Protein AF-A0A9X8MXV8-F1 (afdb_monomer_lite)

Organism: NCBI:txid156453

Radius of gyration: 15.72 Å; chains: 1; bounding box: 41×47×35 Å

Structure (mmCIF, N/CA/C/O backbone):
data_AF-A0A9X8MXV8-F1
#
_entry.id   AF-A0A9X8MXV8-F1
#
loop_
_atom_site.group_PDB
_atom_site.id
_atom_site.type_symbol
_atom_site.label_atom_id
_atom_site.label_alt_id
_atom_site.label_comp_id
_atom_site.label_asym_id
_atom_site.label_entity_id
_atom_site.label_seq_id
_atom_site.pdbx_PDB_ins_code
_atom_site.Cartn_x
_atom_site.Cartn_y
_atom_site.Cartn_z
_atom_site.occupancy
_atom_site.B_iso_or_equiv
_atom_site.auth_seq_id
_atom_site.auth_comp_id
_atom_site.auth_asym_id
_atom_site.auth_atom_id
_atom_site.pdbx_PDB_model_num
ATOM 1 N N . MET A 1 1 ? 30.608 17.777 18.470 1.00 39.53 1 MET A N 1
ATOM 2 C CA . MET A 1 1 ? 30.280 17.282 17.115 1.00 39.53 1 MET A CA 1
ATOM 3 C C . MET A 1 1 ? 28.923 17.831 16.711 1.00 39.53 1 MET A C 1
ATOM 5 O O . MET A 1 1 ? 27.894 17.258 17.040 1.00 39.53 1 MET A O 1
ATOM 9 N N . THR A 1 2 ? 28.905 19.008 16.100 1.00 45.69 2 THR A N 1
ATOM 10 C CA . THR A 1 2 ? 27.674 19.687 15.689 1.00 45.69 2 THR A CA 1
ATOM 11 C C . THR A 1 2 ? 27.270 19.145 14.323 1.00 45.69 2 THR A C 1
ATOM 13 O O . THR A 1 2 ? 27.990 19.353 13.349 1.00 45.69 2 THR A O 1
ATOM 16 N N . PHE A 1 3 ? 26.143 18.428 14.253 1.00 54.84 3 PHE A N 1
ATOM 17 C CA . PHE A 1 3 ? 25.489 18.047 12.997 1.00 54.84 3 PHE A CA 1
ATOM 18 C C . PHE A 1 3 ? 25.138 19.332 12.234 1.00 54.84 3 PHE A C 1
ATOM 20 O O . PHE A 1 3 ? 24.123 19.988 12.474 1.00 54.84 3 PHE A O 1
ATOM 27 N N . GLY A 1 4 ? 26.068 19.755 11.382 1.00 53.44 4 GLY A N 1
ATOM 28 C CA . GLY A 1 4 ? 25.977 20.976 10.611 1.00 53.44 4 GLY A CA 1
ATOM 29 C C . GLY A 1 4 ? 24.814 20.922 9.627 1.00 53.44 4 GLY A C 1
ATOM 30 O O . GLY A 1 4 ? 24.612 19.934 8.931 1.00 53.44 4 GLY A O 1
ATOM 31 N N . LYS A 1 5 ? 24.114 22.056 9.531 1.00 50.44 5 LYS A N 1
ATOM 32 C CA . LYS A 1 5 ? 23.351 22.491 8.355 1.00 50.44 5 LYS A CA 1
ATOM 33 C C . LYS A 1 5 ? 22.147 21.607 8.018 1.00 50.44 5 LYS A C 1
ATOM 35 O O . LYS A 1 5 ? 22.245 20.746 7.158 1.00 50.44 5 LYS A O 1
ATOM 40 N N . LYS A 1 6 ? 21.003 21.903 8.667 1.00 52.31 6 LYS A N 1
ATOM 41 C CA . LYS A 1 6 ? 19.616 21.506 8.317 1.00 52.31 6 LYS A CA 1
ATOM 42 C C . LYS A 1 6 ? 19.562 20.604 7.081 1.00 52.31 6 LYS A C 1
ATOM 44 O O . LYS A 1 6 ? 19.272 21.066 5.975 1.00 52.31 6 LYS A O 1
ATOM 49 N N . MET A 1 7 ? 19.873 19.325 7.273 1.00 51.50 7 MET A N 1
ATOM 50 C CA . MET A 1 7 ? 19.687 18.323 6.244 1.00 51.50 7 MET A CA 1
ATOM 51 C C . MET A 1 7 ? 18.175 18.276 6.064 1.00 51.50 7 MET A C 1
ATOM 53 O O . MET A 1 7 ? 17.455 17.832 6.950 1.00 51.50 7 MET A O 1
ATOM 57 N N . ARG A 1 8 ? 17.663 18.882 4.992 1.00 57.47 8 ARG A N 1
ATOM 58 C CA . ARG A 1 8 ? 16.279 18.679 4.574 1.00 57.47 8 ARG A CA 1
ATOM 59 C C . ARG A 1 8 ? 16.371 17.434 3.702 1.00 57.47 8 ARG A C 1
ATOM 61 O O . ARG A 1 8 ? 16.727 17.603 2.534 1.00 57.47 8 ARG A O 1
ATOM 68 N N . PRO A 1 9 ? 16.186 16.206 4.228 1.00 56.81 9 PRO A N 1
ATOM 69 C CA . PRO A 1 9 ? 16.123 15.036 3.370 1.00 56.81 9 PRO A CA 1
ATOM 70 C C . PRO A 1 9 ? 14.995 15.300 2.377 1.00 56.81 9 PRO A C 1
ATOM 72 O O . PRO A 1 9 ? 13.816 15.341 2.728 1.00 56.81 9 PRO A O 1
ATOM 75 N N . LYS A 1 10 ? 15.367 15.632 1.142 1.00 67.75 10 LYS A N 1
ATOM 76 C CA . LYS A 1 10 ? 14.405 15.825 0.072 1.00 67.75 10 LYS A CA 1
ATOM 77 C C . LYS A 1 10 ? 14.035 14.421 -0.362 1.00 67.75 10 LYS A C 1
ATOM 79 O O . LYS A 1 10 ? 14.880 13.698 -0.884 1.00 67.75 10 LYS A O 1
ATOM 84 N N . LEU A 1 11 ? 12.782 14.042 -0.113 1.00 74.06 11 LEU A N 1
ATOM 85 C CA . LEU A 1 11 ? 12.175 12.907 -0.795 1.00 74.06 11 LEU A CA 1
ATOM 86 C C . LEU A 1 11 ? 12.494 13.031 -2.284 1.00 74.06 11 LEU A C 1
ATOM 88 O O . LEU A 1 11 ? 12.422 14.125 -2.856 1.00 74.06 11 LEU A O 1
ATOM 92 N N . SER A 1 12 ? 12.866 11.915 -2.907 1.00 83.12 12 SER A N 1
ATOM 93 C CA . SER A 1 12 ? 13.037 11.897 -4.354 1.00 83.12 12 SER A CA 1
ATOM 94 C C . SER A 1 12 ? 11.745 12.390 -5.015 1.00 83.12 12 SER A C 1
ATOM 96 O O . SER A 1 12 ? 10.649 12.192 -4.485 1.00 83.12 12 SER A O 1
ATOM 98 N N . GLY A 1 13 ? 11.845 13.032 -6.184 1.00 85.50 13 GLY A N 1
ATOM 99 C CA . GLY A 1 13 ? 10.658 13.548 -6.879 1.00 85.50 13 GLY A CA 1
ATOM 100 C C . GLY A 1 13 ? 9.597 12.468 -7.139 1.00 85.50 13 GLY A C 1
ATOM 101 O O . GLY A 1 13 ? 8.409 12.766 -7.166 1.00 85.50 13 GLY A O 1
ATOM 102 N N . TRP A 1 14 ? 10.019 11.207 -7.264 1.00 89.56 14 TRP A N 1
ATOM 103 C CA . TRP A 1 14 ? 9.145 10.038 -7.347 1.00 89.56 14 TRP A CA 1
ATOM 104 C C . TRP A 1 14 ? 8.438 9.733 -6.019 1.00 89.56 14 TRP A C 1
ATOM 106 O O . TRP A 1 14 ? 7.211 9.684 -5.977 1.00 89.56 14 TRP A O 1
ATOM 116 N N . ALA A 1 15 ? 9.187 9.617 -4.921 1.00 89.31 15 ALA A N 1
ATOM 117 C CA . ALA A 1 15 ? 8.610 9.328 -3.612 1.00 89.31 15 ALA A CA 1
ATOM 118 C C . ALA A 1 15 ? 7.655 10.445 -3.155 1.00 89.31 15 ALA A C 1
ATOM 120 O O . ALA A 1 15 ? 6.613 10.179 -2.560 1.00 89.31 15 ALA A O 1
ATOM 121 N N . GLN A 1 16 ? 7.952 11.699 -3.515 1.00 90.25 16 GLN A N 1
ATOM 122 C CA . GLN A 1 16 ? 7.049 12.818 -3.264 1.00 90.25 16 GLN A CA 1
ATOM 123 C C . GLN A 1 16 ? 5.722 12.691 -4.032 1.00 90.25 16 GLN A C 1
ATOM 125 O O . GLN A 1 16 ? 4.681 13.066 -3.491 1.00 90.25 16 GLN A O 1
ATOM 130 N N . LYS A 1 17 ? 5.727 12.150 -5.261 1.00 91.31 17 LYS A N 1
ATOM 131 C CA . LYS A 1 17 ? 4.492 11.887 -6.023 1.00 91.31 17 LYS A CA 1
ATOM 132 C C . LYS A 1 17 ? 3.625 10.828 -5.343 1.00 91.31 17 LYS A C 1
ATOM 134 O O . LYS A 1 17 ? 2.421 11.040 -5.249 1.00 91.31 17 LYS A O 1
ATOM 139 N N . VAL A 1 18 ? 4.232 9.757 -4.825 1.00 92.12 18 VAL A N 1
ATOM 140 C CA . VAL A 1 18 ? 3.531 8.693 -4.085 1.00 92.12 18 VAL A CA 1
ATOM 141 C C . VAL A 1 18 ? 2.812 9.264 -2.861 1.00 92.12 18 VAL A C 1
ATOM 143 O O . VAL A 1 18 ? 1.590 9.184 -2.767 1.00 92.12 18 VAL A O 1
ATOM 146 N N . VAL A 1 19 ? 3.540 9.926 -1.956 1.00 90.94 19 VAL A N 1
ATOM 147 C CA . VAL A 1 19 ? 2.948 10.442 -0.705 1.00 90.94 19 VAL A CA 1
ATOM 148 C C . VAL A 1 19 ? 1.981 11.614 -0.924 1.00 90.94 19 VAL A C 1
ATOM 150 O O . VAL A 1 19 ? 1.177 11.924 -0.045 1.00 90.94 19 VAL A O 1
ATOM 153 N N . SER A 1 20 ? 2.045 12.268 -2.092 1.00 90.06 20 SER A N 1
ATOM 154 C CA . SER A 1 20 ? 1.149 13.366 -2.492 1.00 90.06 20 SER A CA 1
ATOM 155 C C . SER A 1 20 ? -0.011 12.913 -3.380 1.00 90.06 20 SER A C 1
ATOM 157 O O . SER A 1 20 ? -0.718 13.769 -3.936 1.00 90.06 20 SER A O 1
ATOM 159 N N . ASP A 1 21 ? -0.218 11.601 -3.524 1.00 94.69 21 ASP A N 1
ATOM 160 C CA . ASP A 1 21 ? -1.294 11.052 -4.337 1.00 94.69 21 ASP A CA 1
ATOM 161 C C . ASP A 1 21 ? -2.645 11.699 -3.995 1.00 94.69 21 ASP A C 1
ATOM 163 O O . ASP A 1 21 ? -2.980 11.980 -2.839 1.00 94.69 21 ASP A O 1
ATOM 167 N N . LYS A 1 22 ? -3.436 11.974 -5.035 1.00 93.50 22 LYS A N 1
ATOM 168 C CA . LYS A 1 22 ? -4.684 12.733 -4.910 1.00 93.50 22 LYS A CA 1
ATOM 169 C C . LYS A 1 22 ? -5.678 12.033 -3.983 1.00 93.50 22 LYS A C 1
ATOM 171 O O . LYS A 1 22 ? -6.366 12.729 -3.236 1.00 93.50 22 LYS A O 1
ATOM 176 N N . LYS A 1 23 ? -5.769 10.698 -4.021 1.00 94.31 23 LYS A N 1
ATOM 177 C CA . LYS A 1 23 ? -6.707 9.942 -3.180 1.00 94.31 23 LYS A CA 1
ATOM 178 C C . LYS A 1 23 ? -6.236 9.908 -1.729 1.00 94.31 23 LYS A C 1
ATOM 180 O O . LYS A 1 23 ? -7.038 10.223 -0.857 1.00 94.31 23 LYS A O 1
ATOM 185 N N . LEU A 1 24 ? -4.939 9.703 -1.483 1.00 92.94 24 LEU A N 1
ATOM 186 C CA . LEU A 1 24 ? -4.362 9.794 -0.131 1.00 92.94 24 LEU A CA 1
ATOM 187 C C . LEU A 1 24 ? -4.553 11.182 0.494 1.00 92.94 24 LEU A C 1
ATOM 189 O O . LEU 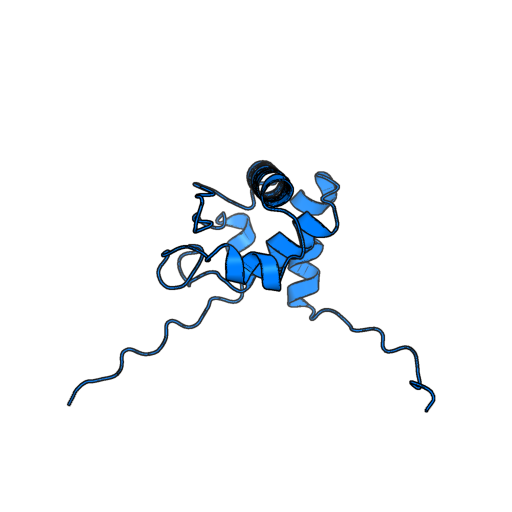A 1 24 ? -4.909 11.300 1.667 1.00 92.94 24 LEU A O 1
ATOM 193 N N . ARG A 1 25 ? -4.360 12.256 -0.285 1.00 92.94 25 ARG A N 1
ATOM 194 C CA . ARG A 1 25 ? -4.598 13.626 0.198 1.00 92.94 25 ARG A CA 1
ATOM 195 C C . ARG A 1 25 ? -6.068 13.878 0.518 1.00 92.94 25 ARG A C 1
ATOM 197 O O . ARG A 1 25 ? -6.360 14.452 1.562 1.00 92.94 25 ARG A O 1
ATOM 204 N N . LYS A 1 26 ? -6.985 13.437 -0.350 1.00 92.06 26 LYS A N 1
ATOM 205 C CA . LYS A 1 26 ? -8.434 13.573 -0.124 1.00 92.06 26 LYS A CA 1
ATOM 206 C C . LYS A 1 26 ? -8.912 12.785 1.095 1.00 92.06 26 LYS A C 1
ATOM 208 O O . LYS A 1 26 ? -9.710 13.312 1.859 1.00 92.06 26 LYS A O 1
ATOM 213 N N . ALA A 1 27 ? -8.385 11.581 1.295 1.00 90.00 27 ALA A N 1
ATOM 214 C CA . ALA A 1 27 ? -8.680 10.739 2.451 1.00 90.00 27 ALA A CA 1
ATOM 215 C C . ALA A 1 27 ? -8.040 11.247 3.755 1.00 90.00 27 ALA A C 1
ATOM 217 O O . ALA A 1 27 ? -8.250 10.654 4.803 1.00 90.00 27 ALA A O 1
ATOM 218 N N . LYS A 1 28 ? -7.246 12.331 3.709 1.00 91.75 28 LYS A N 1
ATOM 219 C CA . LYS A 1 28 ? -6.439 12.818 4.841 1.00 91.75 28 LYS A CA 1
ATOM 220 C C . LYS A 1 28 ? -5.564 11.714 5.452 1.00 91.75 28 LYS A C 1
ATOM 222 O O . LYS A 1 28 ? -5.317 11.728 6.652 1.00 91.75 28 LYS A O 1
ATOM 227 N N . ALA A 1 29 ? -5.058 10.816 4.602 1.00 91.38 29 ALA A N 1
ATOM 228 C CA . ALA A 1 29 ? -4.243 9.672 4.995 1.00 91.38 29 ALA A CA 1
ATOM 229 C C . ALA A 1 29 ? -3.122 10.104 5.949 1.00 91.38 29 ALA A C 1
ATOM 231 O O . ALA A 1 29 ? -2.403 11.075 5.658 1.00 91.38 29 ALA A O 1
ATOM 232 N N . ILE A 1 30 ? -2.993 9.405 7.074 1.00 91.75 30 ILE A N 1
ATOM 233 C CA . ILE A 1 30 ? -2.002 9.727 8.099 1.00 91.75 30 ILE A CA 1
ATOM 234 C C . ILE A 1 30 ? -0.588 9.372 7.623 1.00 91.75 30 ILE A C 1
ATOM 236 O O . ILE A 1 30 ? -0.381 8.793 6.551 1.00 91.75 30 ILE A O 1
ATOM 240 N N . ALA A 1 31 ? 0.419 9.751 8.411 1.00 91.75 31 ALA A N 1
ATOM 241 C CA . ALA A 1 31 ? 1.815 9.487 8.071 1.00 91.75 31 ALA A CA 1
ATOM 242 C C . ALA A 1 31 ? 2.086 7.987 7.852 1.00 91.75 31 ALA A C 1
ATOM 244 O O . ALA A 1 31 ? 2.754 7.644 6.878 1.00 91.75 31 ALA A O 1
ATOM 245 N N . GLY A 1 32 ? 1.507 7.114 8.688 1.00 92.81 32 GLY A N 1
ATOM 246 C CA . GLY A 1 32 ? 1.610 5.656 8.555 1.00 92.81 32 GLY A CA 1
ATOM 247 C C . GLY A 1 32 ? 1.089 5.149 7.211 1.00 92.81 32 GLY A C 1
ATOM 248 O O . GLY A 1 32 ? 1.811 4.470 6.490 1.00 92.81 32 GLY A O 1
ATOM 249 N N . THR A 1 33 ? -0.109 5.568 6.805 1.00 94.56 33 THR A N 1
ATOM 250 C CA . THR A 1 33 ? -0.738 5.183 5.529 1.00 94.56 33 THR A CA 1
ATOM 251 C C . THR A 1 33 ? 0.092 5.633 4.327 1.00 94.56 33 THR A C 1
ATOM 253 O O . THR A 1 33 ? 0.279 4.886 3.368 1.00 94.56 33 THR A O 1
ATOM 256 N N . ARG A 1 34 ? 0.642 6.855 4.376 1.00 95.00 34 ARG A N 1
ATOM 257 C CA . ARG A 1 34 ? 1.514 7.382 3.310 1.00 95.00 34 ARG A CA 1
ATOM 258 C C . ARG A 1 34 ? 2.853 6.655 3.241 1.00 95.00 34 ARG A C 1
ATOM 260 O O . ARG A 1 34 ? 3.367 6.450 2.144 1.00 95.00 34 ARG A O 1
ATOM 267 N N . LEU A 1 35 ? 3.418 6.291 4.391 1.00 94.94 35 LEU A N 1
ATOM 268 C CA . LEU A 1 35 ? 4.645 5.506 4.460 1.00 94.94 35 LEU A CA 1
ATOM 269 C C . LEU A 1 35 ? 4.409 4.093 3.921 1.00 94.94 35 LEU A C 1
ATOM 271 O O . LEU A 1 35 ? 5.187 3.635 3.090 1.00 94.94 35 LEU A O 1
ATOM 275 N N . LEU A 1 36 ? 3.302 3.452 4.306 1.00 95.75 36 LEU A N 1
ATOM 276 C CA . LEU A 1 36 ? 2.904 2.156 3.766 1.00 95.75 36 LEU A CA 1
ATOM 277 C C . LEU A 1 36 ? 2.753 2.224 2.242 1.00 95.75 36 LEU A C 1
ATOM 279 O O . LEU A 1 36 ? 3.384 1.436 1.548 1.00 95.75 36 LEU A O 1
ATOM 283 N N . ALA A 1 37 ? 2.027 3.211 1.705 1.00 95.88 37 ALA A N 1
ATOM 284 C CA . ALA A 1 37 ? 1.899 3.415 0.258 1.00 95.88 37 ALA A CA 1
ATOM 285 C C . ALA A 1 37 ? 3.261 3.502 -0.455 1.00 95.88 37 ALA A C 1
ATOM 287 O O . ALA A 1 37 ? 3.464 2.878 -1.498 1.00 95.88 37 ALA A O 1
ATOM 288 N N . LEU A 1 38 ? 4.209 4.250 0.119 1.00 94.62 38 LEU A N 1
ATOM 289 C CA . LEU A 1 38 ? 5.561 4.380 -0.422 1.00 94.62 38 LEU A CA 1
ATOM 290 C C . LEU A 1 38 ? 6.318 3.047 -0.413 1.00 94.62 38 LEU A C 1
ATOM 292 O O . LEU A 1 38 ? 6.922 2.693 -1.424 1.00 94.62 38 LEU A O 1
ATOM 296 N N . THR A 1 39 ? 6.249 2.306 0.691 1.00 94.31 39 THR A N 1
ATOM 297 C CA . THR A 1 39 ? 6.871 0.984 0.839 1.00 94.31 39 THR A CA 1
ATOM 2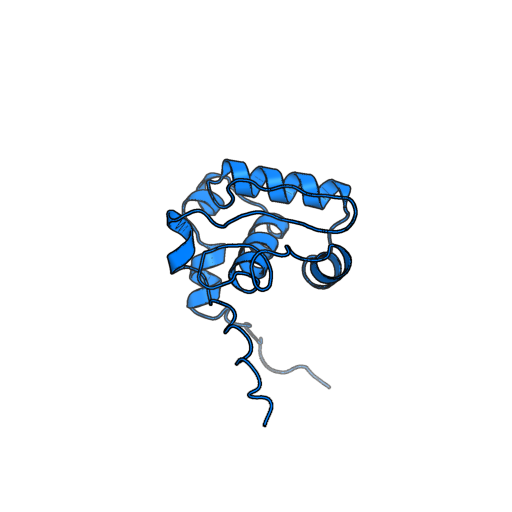98 C C . THR A 1 39 ? 6.276 -0.037 -0.133 1.00 94.31 39 THR A C 1
ATOM 300 O O . THR A 1 39 ? 7.006 -0.795 -0.767 1.00 94.31 39 THR A O 1
ATOM 303 N N . LEU A 1 40 ? 4.954 -0.045 -0.323 1.00 94.81 40 LEU A N 1
ATOM 304 C CA . LEU A 1 40 ? 4.318 -0.940 -1.294 1.00 94.81 40 LEU A CA 1
ATOM 305 C C . LEU A 1 40 ? 4.737 -0.588 -2.727 1.00 94.81 40 LEU A C 1
ATOM 307 O O . LEU A 1 40 ? 5.062 -1.482 -3.504 1.00 94.81 40 LEU A O 1
ATOM 311 N N . ALA A 1 41 ? 4.838 0.703 -3.060 1.00 93.56 41 ALA A N 1
ATOM 312 C CA . ALA A 1 41 ? 5.272 1.158 -4.382 1.00 93.56 41 ALA A CA 1
ATOM 313 C C . ALA A 1 41 ? 6.729 0.786 -4.733 1.00 93.56 41 ALA A C 1
ATOM 315 O O . ALA A 1 41 ? 7.068 0.757 -5.921 1.00 93.56 41 ALA A O 1
ATOM 316 N N . THR A 1 42 ? 7.584 0.510 -3.736 1.00 91.75 42 THR A N 1
ATOM 317 C CA . THR A 1 42 ? 8.920 -0.081 -3.952 1.00 91.75 42 THR A CA 1
ATOM 318 C C . THR A 1 42 ? 8.895 -1.605 -3.987 1.00 91.75 42 THR A C 1
ATOM 320 O O . THR A 1 42 ? 9.737 -2.203 -4.642 1.00 91.75 42 THR A O 1
ATOM 323 N N . GLN A 1 43 ? 7.946 -2.236 -3.293 1.00 92.75 43 GLN A N 1
ATOM 324 C CA . GLN A 1 43 ? 7.833 -3.689 -3.151 1.00 92.75 43 GLN A CA 1
ATOM 325 C C . GLN A 1 43 ? 6.764 -4.284 -4.073 1.00 92.75 43 GLN A C 1
ATOM 327 O O . GLN A 1 43 ? 6.017 -5.175 -3.676 1.00 92.75 43 GLN A O 1
ATOM 332 N N . THR A 1 44 ? 6.688 -3.781 -5.301 1.00 92.12 44 THR A N 1
ATOM 333 C CA . THR A 1 44 ? 5.728 -4.226 -6.312 1.00 92.12 44 THR A CA 1
ATOM 334 C C . THR A 1 44 ? 6.470 -4.738 -7.543 1.00 92.12 44 THR A C 1
ATOM 336 O O . THR A 1 44 ? 7.469 -4.146 -7.963 1.00 92.12 44 THR A O 1
ATOM 339 N N . ASP A 1 45 ? 6.012 -5.851 -8.113 1.00 89.81 45 ASP A N 1
ATOM 340 C CA . ASP A 1 45 ? 6.549 -6.372 -9.370 1.00 89.81 45 ASP A CA 1
ATOM 341 C C . ASP A 1 45 ? 6.005 -5.626 -10.605 1.00 89.81 45 ASP A C 1
ATOM 343 O O . ASP A 1 45 ? 5.203 -4.697 -10.510 1.00 89.81 45 ASP A O 1
ATOM 347 N N . ALA A 1 46 ? 6.456 -6.022 -11.798 1.00 86.12 46 ALA A N 1
ATOM 348 C CA . ALA A 1 46 ? 6.056 -5.381 -13.052 1.00 86.12 46 ALA A CA 1
ATOM 349 C C . ALA A 1 46 ? 4.555 -5.512 -13.379 1.00 86.12 46 ALA A C 1
ATOM 351 O O . ALA A 1 46 ? 4.042 -4.719 -14.164 1.00 86.12 46 ALA A O 1
ATOM 352 N N . SER A 1 47 ? 3.856 -6.486 -12.787 1.00 87.56 47 SER A N 1
ATOM 353 C CA . SER A 1 47 ? 2.411 -6.687 -12.955 1.00 87.56 47 SER A CA 1
ATOM 354 C C . SER A 1 47 ? 1.571 -5.907 -11.938 1.00 87.56 47 SER A C 1
ATOM 356 O O . SER A 1 47 ? 0.341 -5.921 -12.004 1.00 87.56 47 SER A O 1
ATOM 358 N N . GLY A 1 48 ? 2.215 -5.222 -10.989 1.00 91.31 48 GLY A N 1
ATOM 359 C CA . GLY A 1 48 ? 1.523 -4.526 -9.913 1.00 91.31 48 GLY A CA 1
ATOM 360 C C . GLY A 1 48 ? 1.293 -5.374 -8.666 1.00 91.31 48 GLY A C 1
ATOM 361 O O . GLY A 1 48 ? 0.712 -4.869 -7.706 1.00 91.31 48 GLY A O 1
ATOM 362 N N . CYS A 1 49 ? 1.718 -6.639 -8.651 1.00 94.12 49 CYS A N 1
ATOM 363 C CA . CYS A 1 49 ? 1.509 -7.515 -7.504 1.00 94.12 49 CYS A CA 1
ATOM 364 C C . CYS A 1 49 ? 2.527 -7.222 -6.398 1.00 94.12 49 CYS A C 1
ATOM 366 O O . CYS A 1 49 ? 3.699 -6.937 -6.662 1.00 94.12 49 CYS A O 1
ATOM 368 N N . LEU A 1 50 ? 2.076 -7.301 -5.144 1.00 94.06 50 LEU A N 1
ATOM 369 C CA . LEU A 1 50 ? 2.940 -7.089 -3.988 1.00 94.06 50 LEU A CA 1
ATOM 370 C C . LEU A 1 50 ? 3.946 -8.236 -3.842 1.00 94.06 50 LEU A C 1
ATOM 372 O O . LEU A 1 50 ? 3.597 -9.415 -3.916 1.00 94.06 50 LEU A O 1
ATOM 376 N N . GLY A 1 51 ? 5.196 -7.874 -3.565 1.00 89.94 51 GLY A N 1
ATOM 377 C CA . GLY A 1 51 ? 6.304 -8.811 -3.449 1.00 89.94 51 GLY A CA 1
ATOM 378 C C . GLY A 1 51 ? 6.821 -9.319 -4.797 1.00 89.94 51 GLY A C 1
ATOM 379 O O . GLY A 1 51 ? 6.282 -9.049 -5.866 1.00 89.94 51 GLY A O 1
ATOM 380 N N . SER A 1 52 ? 7.921 -10.069 -4.750 1.00 85.50 52 SER A N 1
ATOM 381 C CA . SER A 1 52 ? 8.514 -10.675 -5.946 1.00 85.50 52 SER A CA 1
ATOM 382 C C . SER A 1 52 ? 7.583 -11.753 -6.513 1.00 85.50 52 SER A C 1
ATOM 384 O O . SER A 1 52 ? 7.277 -12.725 -5.820 1.00 85.50 52 SER A O 1
ATOM 386 N N . GLY A 1 53 ? 7.149 -11.580 -7.767 1.00 84.25 53 GLY A N 1
ATOM 387 C CA . GLY A 1 53 ? 6.253 -12.515 -8.457 1.00 84.25 53 GLY A CA 1
ATOM 388 C C . GLY A 1 53 ? 4.902 -12.686 -7.759 1.00 84.25 53 GLY A C 1
ATOM 389 O O . GLY A 1 53 ? 4.376 -13.794 -7.728 1.00 84.25 53 GLY A O 1
ATOM 390 N N . GLY A 1 54 ? 4.404 -11.633 -7.106 1.00 85.12 54 GLY A N 1
ATOM 391 C CA . GLY A 1 54 ? 3.123 -11.640 -6.399 1.00 85.12 54 GLY A CA 1
ATOM 392 C C . GLY A 1 54 ? 3.045 -12.499 -5.134 1.00 85.12 54 GLY A C 1
ATOM 393 O O . GLY A 1 54 ? 1.946 -12.746 -4.643 1.00 85.12 54 GLY A O 1
ATOM 394 N N . ARG A 1 55 ? 4.177 -12.942 -4.569 1.00 89.44 55 ARG A N 1
ATOM 395 C CA . ARG A 1 55 ? 4.198 -13.750 -3.328 1.00 89.44 55 ARG A CA 1
ATOM 396 C C . ARG A 1 55 ? 3.773 -12.988 -2.063 1.00 89.44 55 ARG A C 1
ATOM 398 O O . ARG A 1 55 ? 3.686 -13.589 -0.996 1.00 89.44 55 ARG A O 1
ATOM 405 N N . GLY A 1 56 ? 3.515 -11.687 -2.157 1.00 92.25 56 GLY A N 1
ATOM 406 C CA . GLY A 1 56 ? 3.248 -10.829 -1.010 1.00 92.25 56 GLY A CA 1
ATOM 407 C C . GLY A 1 56 ? 4.516 -10.394 -0.277 1.00 92.25 56 GLY A C 1
ATOM 408 O O . GLY A 1 56 ? 5.643 -10.761 -0.620 1.00 92.25 56 GLY A O 1
ATOM 409 N N . ILE A 1 57 ? 4.322 -9.559 0.738 1.00 94.69 57 ILE A N 1
ATOM 410 C CA . ILE A 1 57 ? 5.379 -8.973 1.562 1.00 94.69 57 ILE A CA 1
ATOM 411 C C . ILE A 1 57 ? 5.243 -9.537 2.973 1.00 94.69 57 ILE A C 1
ATOM 413 O O . ILE A 1 57 ? 4.175 -9.441 3.573 1.00 94.69 57 ILE A O 1
ATOM 417 N N . ALA A 1 58 ? 6.319 -10.113 3.507 1.00 93.31 58 ALA A N 1
ATOM 418 C CA . ALA A 1 58 ? 6.328 -10.657 4.862 1.00 93.31 58 ALA A CA 1
ATOM 419 C C . ALA A 1 58 ? 6.088 -9.555 5.910 1.00 93.31 58 ALA A C 1
ATOM 421 O O . ALA A 1 58 ? 6.711 -8.490 5.839 1.00 93.31 58 ALA A O 1
ATOM 422 N N . LEU A 1 59 ? 5.243 -9.821 6.912 1.00 92.12 59 LEU A N 1
ATOM 423 C CA . LEU A 1 59 ? 4.897 -8.830 7.940 1.00 92.12 59 LEU A CA 1
ATOM 424 C C . LEU A 1 59 ? 6.112 -8.362 8.738 1.00 92.12 59 LEU A C 1
ATOM 426 O O . LEU A 1 59 ? 6.232 -7.173 9.005 1.00 92.12 59 LEU A O 1
ATOM 430 N N . ASN A 1 60 ? 7.055 -9.258 9.044 1.00 89.19 60 ASN A N 1
ATOM 431 C CA . ASN A 1 60 ? 8.288 -8.893 9.749 1.00 89.19 60 ASN A CA 1
ATOM 432 C C . ASN A 1 60 ? 9.132 -7.882 8.959 1.00 89.19 60 ASN A C 1
ATOM 434 O O . ASN A 1 60 ? 9.694 -6.955 9.538 1.00 89.19 60 ASN A O 1
ATOM 438 N N . ALA A 1 61 ? 9.200 -8.032 7.632 1.00 90.75 61 ALA A N 1
ATOM 439 C CA . ALA A 1 61 ? 9.890 -7.069 6.778 1.00 90.75 61 ALA A CA 1
ATOM 440 C C . ALA A 1 61 ? 9.129 -5.737 6.736 1.00 90.75 61 ALA A C 1
ATOM 442 O O . ALA A 1 61 ? 9.732 -4.671 6.837 1.00 90.75 61 ALA A O 1
ATOM 443 N N . LEU A 1 62 ? 7.798 -5.798 6.650 1.00 91.44 62 LEU A N 1
ATOM 444 C CA . LEU A 1 62 ? 6.954 -4.609 6.627 1.00 91.44 62 LEU A CA 1
ATOM 445 C C . LEU A 1 62 ? 7.036 -3.817 7.939 1.00 91.44 62 LEU A C 1
ATOM 447 O O . LEU A 1 62 ? 7.171 -2.599 7.886 1.00 91.44 62 LEU A O 1
ATOM 451 N N . ALA A 1 63 ? 7.046 -4.494 9.089 1.00 88.69 63 ALA A N 1
ATOM 452 C CA . ALA A 1 63 ? 7.191 -3.892 10.414 1.00 88.69 63 ALA A CA 1
ATOM 453 C C . ALA A 1 63 ? 8.558 -3.213 10.610 1.00 88.69 63 ALA A C 1
ATOM 455 O O . ALA A 1 63 ? 8.660 -2.207 11.310 1.00 88.69 63 ALA A O 1
ATOM 456 N N . ALA A 1 64 ? 9.609 -3.716 9.951 1.00 89.88 64 ALA A N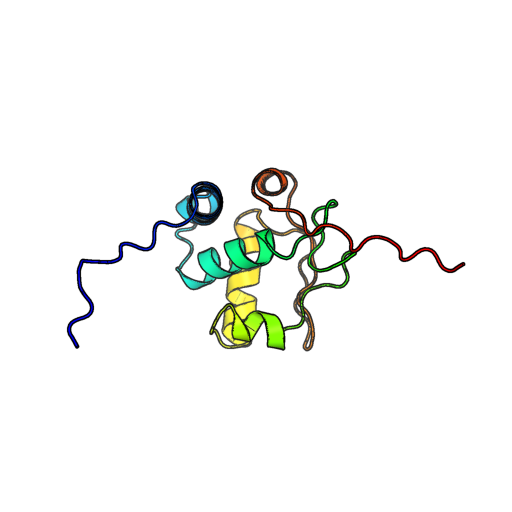 1
ATOM 457 C CA . ALA A 1 64 ? 10.924 -3.075 9.957 1.00 89.88 64 ALA A CA 1
ATOM 458 C C . ALA A 1 64 ? 10.950 -1.750 9.166 1.00 89.88 64 ALA A C 1
ATOM 460 O O . ALA A 1 64 ? 11.784 -0.887 9.438 1.00 89.88 64 ALA A O 1
ATOM 461 N N . TRP A 1 65 ? 10.056 -1.576 8.186 1.00 91.19 65 TRP A N 1
ATOM 462 C CA . TRP A 1 65 ? 9.981 -0.372 7.346 1.00 91.19 65 TRP A CA 1
ATOM 463 C C . TRP A 1 65 ? 8.892 0.606 7.784 1.00 91.19 65 TRP A C 1
ATOM 465 O O . TRP A 1 65 ? 9.048 1.819 7.639 1.00 91.19 65 TRP A O 1
ATOM 475 N N . VAL A 1 66 ? 7.787 0.080 8.303 1.00 91.00 66 VAL A N 1
ATOM 476 C CA . VAL A 1 66 ? 6.619 0.819 8.774 1.00 91.00 66 VAL A CA 1
ATOM 477 C C . VAL A 1 66 ? 6.430 0.445 10.245 1.00 91.00 66 VAL A C 1
ATOM 479 O O . VAL A 1 66 ? 5.842 -0.597 10.524 1.00 91.00 66 VAL A O 1
ATOM 482 N N . PRO A 1 67 ? 6.959 1.247 11.191 1.00 86.62 67 PRO A N 1
ATOM 483 C CA . PRO A 1 67 ? 6.968 0.906 12.612 1.00 86.62 67 PRO A CA 1
ATOM 484 C C . PRO A 1 67 ? 5.576 1.119 13.229 1.00 86.62 67 PRO A C 1
ATOM 486 O O . PRO A 1 67 ? 5.339 2.101 13.928 1.00 86.62 67 PRO A O 1
ATOM 489 N N . VAL A 1 68 ? 4.650 0.213 12.917 1.00 85.94 68 VAL A N 1
ATOM 490 C CA . VAL A 1 68 ? 3.267 0.167 13.414 1.00 85.94 68 VAL A CA 1
ATOM 491 C C . VAL A 1 68 ? 2.950 -1.235 13.925 1.00 85.94 68 VAL A C 1
ATOM 493 O O . VAL A 1 68 ? 3.549 -2.217 13.480 1.00 85.94 68 VAL A O 1
ATOM 496 N N . GLY A 1 69 ? 2.012 -1.340 14.867 1.00 83.19 69 GLY A N 1
ATOM 497 C CA . GLY A 1 69 ? 1.552 -2.644 15.354 1.00 83.19 69 GLY A CA 1
ATOM 498 C C . GLY A 1 69 ? 0.727 -3.398 14.303 1.00 83.19 69 GLY A C 1
ATOM 499 O O . GLY A 1 69 ? 0.152 -2.791 13.403 1.00 83.19 69 GLY A O 1
ATOM 500 N N . THR A 1 70 ? 0.592 -4.722 14.430 1.00 76.81 70 THR A N 1
ATOM 501 C CA . THR A 1 70 ? -0.195 -5.542 13.482 1.00 76.81 70 THR A CA 1
ATOM 502 C C . THR A 1 70 ? -1.666 -5.112 13.398 1.00 76.81 70 THR A C 1
ATOM 504 O O . THR A 1 70 ? -2.239 -5.096 12.312 1.00 76.81 70 THR A O 1
ATOM 507 N N . GLY A 1 71 ? -2.271 -4.706 14.522 1.00 80.81 71 GLY A N 1
ATOM 508 C CA . GLY A 1 71 ? -3.646 -4.187 14.538 1.00 80.81 71 GLY A CA 1
ATOM 509 C C . GLY A 1 71 ? -3.794 -2.852 13.800 1.00 80.81 71 GLY A C 1
AT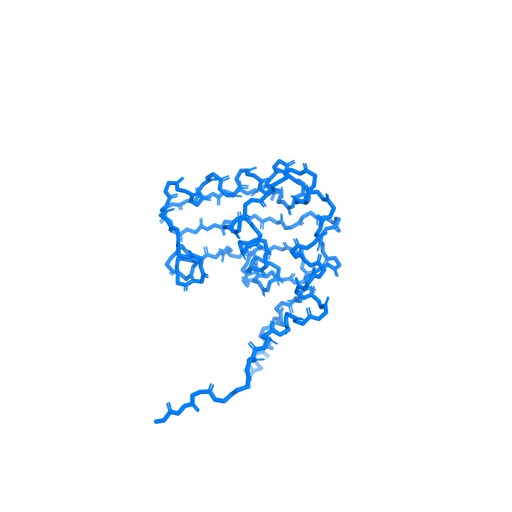OM 510 O O . GLY A 1 71 ? -4.777 -2.635 13.099 1.00 80.81 71 GLY A O 1
ATOM 511 N N . GLU A 1 72 ? -2.783 -1.986 13.889 1.00 90.06 72 GLU A N 1
ATOM 512 C CA . GLU A 1 72 ? -2.740 -0.726 13.140 1.00 90.06 72 GLU A CA 1
ATOM 513 C C . GLU A 1 72 ? -2.473 -0.982 11.654 1.00 90.06 72 GLU A C 1
ATOM 515 O O . GLU A 1 72 ? -3.036 -0.310 10.796 1.00 90.06 72 GLU A O 1
ATOM 520 N N . LEU A 1 73 ? -1.657 -1.988 11.327 1.00 92.12 73 LEU A N 1
ATOM 521 C CA . LEU A 1 73 ? -1.337 -2.335 9.949 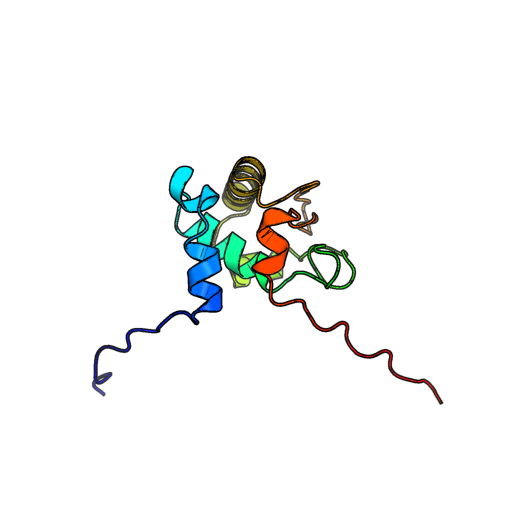1.00 92.12 73 LEU A CA 1
ATOM 522 C C . LEU A 1 73 ? -2.586 -2.698 9.136 1.00 92.12 73 LEU A C 1
ATOM 524 O O . LEU A 1 73 ? -2.708 -2.236 8.002 1.00 92.12 73 LEU A O 1
ATOM 528 N N . GLN A 1 74 ? -3.517 -3.470 9.707 1.00 92.62 74 GLN A N 1
ATOM 529 C CA . GLN A 1 74 ? -4.787 -3.778 9.041 1.00 92.62 74 GLN A CA 1
ATOM 530 C C . GLN A 1 74 ? -5.554 -2.497 8.695 1.00 92.62 74 GLN A C 1
ATOM 532 O O . GLN A 1 74 ? -5.965 -2.317 7.551 1.00 92.62 74 GLN A O 1
ATOM 537 N N . GLN A 1 75 ? -5.654 -1.561 9.643 1.00 93.62 75 GLN A N 1
ATOM 538 C CA . GLN A 1 75 ? -6.305 -0.274 9.411 1.00 93.62 75 GLN A CA 1
ATOM 539 C C . GLN A 1 75 ? -5.638 0.507 8.267 1.00 93.62 75 GLN A C 1
ATOM 541 O O . GLN A 1 75 ? -6.328 1.051 7.406 1.00 93.62 75 GLN A O 1
ATOM 546 N N . LEU A 1 76 ? -4.302 0.540 8.212 1.00 95.19 76 LEU A N 1
ATOM 547 C CA . LEU A 1 76 ? -3.591 1.219 7.124 1.00 95.19 76 LEU A CA 1
ATOM 548 C C . LEU A 1 76 ? -3.854 0.562 5.760 1.00 95.19 76 LEU A C 1
ATOM 550 O O . LEU A 1 76 ? -3.969 1.264 4.755 1.00 95.19 76 LEU A O 1
ATOM 554 N N . VAL A 1 77 ? -3.936 -0.771 5.711 1.00 94.81 77 VAL A N 1
ATOM 555 C CA . VAL A 1 77 ? -4.262 -1.521 4.488 1.00 94.81 77 VAL A CA 1
ATOM 556 C C . VAL A 1 77 ? -5.682 -1.198 4.023 1.00 94.81 77 VAL A C 1
ATOM 558 O O . VAL A 1 77 ? -5.879 -0.922 2.838 1.00 94.81 77 VAL A O 1
ATOM 561 N N . ASP A 1 78 ? -6.643 -1.148 4.944 1.00 94.50 78 ASP A N 1
ATOM 562 C CA . ASP A 1 78 ? -8.037 -0.813 4.642 1.00 94.50 78 ASP A CA 1
ATOM 563 C C . ASP A 1 78 ? -8.176 0.630 4.138 1.00 94.50 78 ASP A C 1
ATOM 565 O O . ASP A 1 78 ? -8.873 0.890 3.155 1.00 94.50 78 ASP A O 1
ATOM 569 N N . GLU A 1 79 ? -7.449 1.575 4.741 1.00 95.25 79 GLU A N 1
ATOM 570 C CA . GLU A 1 79 ? -7.385 2.959 4.261 1.00 95.25 79 GLU A CA 1
ATOM 571 C C . GLU A 1 79 ? -6.825 3.051 2.834 1.00 95.25 79 GLU A C 1
ATOM 573 O O . GLU A 1 79 ? -7.323 3.835 2.020 1.00 95.25 79 GLU A O 1
ATOM 578 N N . LEU A 1 80 ? -5.810 2.246 2.497 1.00 96.44 80 LEU A N 1
ATOM 579 C CA . LEU A 1 80 ? -5.272 2.181 1.136 1.00 96.44 80 LEU A CA 1
ATOM 580 C C . LEU A 1 80 ? -6.258 1.538 0.154 1.00 96.44 80 LEU A C 1
ATOM 582 O O . LEU A 1 80 ? -6.410 2.034 -0.965 1.00 96.44 80 LEU A O 1
ATOM 586 N N . ALA A 1 81 ? -6.963 0.482 0.551 1.00 95.50 81 ALA A N 1
ATOM 587 C CA . ALA A 1 81 ? -8.013 -0.110 -0.273 1.00 95.50 81 ALA A CA 1
ATOM 588 C C . ALA A 1 81 ? -9.135 0.910 -0.552 1.00 95.50 81 ALA A C 1
ATOM 590 O O . ALA A 1 81 ? -9.485 1.154 -1.708 1.00 95.50 81 ALA A O 1
ATOM 591 N N . ALA A 1 82 ? -9.615 1.609 0.481 1.00 95.25 82 ALA A N 1
ATOM 592 C CA . ALA A 1 82 ? -10.620 2.666 0.350 1.00 95.25 82 ALA A CA 1
ATOM 593 C C . ALA A 1 82 ? -10.129 3.863 -0.490 1.00 95.25 82 ALA A C 1
ATOM 595 O O . ALA A 1 82 ? -10.909 4.510 -1.197 1.00 95.25 82 ALA A O 1
ATOM 596 N N . ALA A 1 83 ? -8.826 4.154 -0.453 1.00 95.50 83 ALA A N 1
ATOM 597 C CA . ALA A 1 83 ? -8.189 5.174 -1.280 1.00 95.50 83 ALA A CA 1
ATOM 598 C C . ALA A 1 83 ? -7.898 4.714 -2.721 1.00 95.50 83 ALA A C 1
ATOM 600 O O . ALA A 1 83 ? -7.245 5.458 -3.464 1.00 95.50 83 ALA A O 1
ATOM 601 N N . ASP A 1 84 ? -8.385 3.540 -3.139 1.00 95.00 84 ASP A N 1
ATOM 602 C CA . ASP A 1 84 ? -8.177 2.999 -4.485 1.00 95.00 84 ASP A CA 1
ATOM 603 C C . ASP A 1 84 ? -6.674 2.887 -4.815 1.00 95.00 84 ASP A C 1
ATOM 605 O O . ASP A 1 84 ? -6.193 3.313 -5.871 1.00 95.00 84 ASP A O 1
ATOM 609 N N . TRP A 1 85 ? -5.906 2.417 -3.830 1.00 95.81 85 TRP A N 1
ATOM 610 C CA . TRP A 1 85 ? -4.487 2.077 -3.956 1.00 95.81 85 TRP A CA 1
ATOM 611 C C . TRP A 1 85 ? -4.271 0.575 -4.094 1.00 95.81 85 TRP A C 1
ATOM 613 O O . TRP A 1 85 ? -3.404 0.159 -4.857 1.00 95.81 85 TRP A O 1
ATOM 623 N N . LEU A 1 86 ? -5.059 -0.223 -3.374 1.00 96.38 86 LEU A N 1
ATOM 624 C CA . LEU A 1 86 ? -4.955 -1.676 -3.361 1.00 96.38 86 LEU A CA 1
ATOM 625 C C . LEU A 1 86 ? -6.241 -2.325 -3.858 1.00 96.38 86 LEU A C 1
ATOM 627 O O . LEU A 1 86 ? -7.341 -1.900 -3.516 1.00 96.38 86 LEU A O 1
ATOM 631 N N . THR A 1 87 ? -6.077 -3.405 -4.611 1.00 94.44 87 THR A N 1
ATOM 632 C CA . THR A 1 87 ? -7.132 -4.358 -4.941 1.00 94.44 87 THR A CA 1
ATOM 633 C C . THR A 1 87 ? -6.705 -5.754 -4.506 1.00 94.44 87 THR A C 1
ATOM 635 O O . THR A 1 87 ? -5.512 -6.072 -4.481 1.00 94.44 87 THR A O 1
ATOM 638 N N . ARG A 1 88 ? -7.685 -6.588 -4.139 1.00 90.88 88 ARG A N 1
ATOM 639 C CA . ARG A 1 88 ? -7.462 -7.967 -3.666 1.00 90.88 88 ARG A CA 1
ATOM 640 C C . ARG A 1 88 ? -6.470 -8.040 -2.496 1.00 90.88 88 ARG A C 1
ATOM 642 O O . ARG A 1 88 ? -5.710 -8.998 -2.396 1.00 90.88 88 ARG A O 1
ATOM 649 N N . ALA A 1 89 ? -6.445 -7.008 -1.652 1.00 93.81 89 ALA A N 1
ATOM 650 C CA . ALA A 1 89 ? -5.567 -6.974 -0.495 1.00 93.81 89 ALA A CA 1
ATOM 651 C C . ALA A 1 89 ? -6.020 -8.010 0.533 1.00 93.81 89 ALA A C 1
ATOM 653 O O . ALA A 1 89 ? -7.196 -8.057 0.890 1.00 93.81 89 ALA A O 1
ATOM 654 N N . ALA A 1 90 ? -5.078 -8.809 1.018 1.00 93.88 90 ALA A N 1
ATOM 655 C CA . ALA A 1 90 ? -5.305 -9.696 2.143 1.00 93.88 90 ALA A CA 1
ATOM 656 C C . ALA A 1 90 ? -4.096 -9.642 3.071 1.00 93.88 90 ALA A C 1
ATOM 658 O O . ALA A 1 90 ? -2.962 -9.911 2.656 1.00 93.88 90 ALA A O 1
ATOM 659 N N . LEU A 1 91 ? -4.362 -9.283 4.325 1.00 93.12 91 LEU A N 1
ATOM 660 C CA . LEU A 1 91 ? -3.411 -9.389 5.414 1.00 93.12 91 LEU A CA 1
ATOM 661 C C . LEU A 1 91 ? -3.629 -10.741 6.094 1.00 93.12 91 LEU A C 1
ATOM 663 O O . LEU A 1 91 ? -4.724 -11.055 6.549 1.00 93.12 91 LEU A O 1
ATOM 667 N N . THR A 1 92 ? -2.585 -11.552 6.117 1.00 90.94 92 THR A N 1
ATOM 668 C CA . THR A 1 92 ? -2.538 -12.825 6.846 1.00 90.94 92 THR A CA 1
ATOM 669 C C . THR A 1 92 ? -1.585 -12.683 8.022 1.00 90.94 92 THR A C 1
ATOM 671 O O . THR A 1 92 ? -0.857 -11.695 8.099 1.00 90.94 92 THR A O 1
ATOM 674 N N . ASP A 1 93 ? -1.491 -13.699 8.877 1.00 87.31 93 ASP A N 1
ATOM 675 C CA . ASP A 1 93 ? -0.558 -13.695 10.013 1.00 87.31 93 ASP A CA 1
ATOM 676 C C . ASP A 1 93 ? 0.920 -13.559 9.599 1.00 87.31 93 ASP A C 1
ATOM 678 O O . ASP A 1 93 ? 1.763 -13.174 10.406 1.00 87.31 93 ASP A O 1
ATOM 682 N N . ALA A 1 94 ? 1.250 -13.867 8.338 1.00 91.31 94 ALA A N 1
ATOM 683 C CA . ALA A 1 94 ? 2.627 -13.891 7.847 1.00 91.31 94 ALA A CA 1
ATOM 684 C C . ALA A 1 94 ? 2.908 -12.900 6.709 1.00 91.31 94 ALA A C 1
ATOM 686 O O . ALA A 1 94 ? 4.036 -12.413 6.596 1.00 91.31 94 ALA A O 1
ATOM 687 N N . HIS A 1 95 ? 1.917 -12.585 5.871 1.00 94.81 95 HIS A N 1
ATOM 688 C CA . HIS A 1 95 ? 2.112 -11.796 4.653 1.00 94.81 95 HIS A CA 1
ATOM 689 C C . HIS A 1 95 ? 0.976 -10.809 4.387 1.00 94.81 95 HIS A C 1
ATOM 691 O O . HIS A 1 95 ? -0.198 -11.122 4.586 1.00 94.81 95 HIS A O 1
ATOM 697 N N . LEU A 1 96 ? 1.340 -9.661 3.818 1.00 95.69 96 LEU A N 1
ATOM 698 C CA . LEU A 1 96 ? 0.439 -8.790 3.075 1.00 95.69 96 LEU A CA 1
ATOM 699 C C . LEU A 1 96 ? 0.512 -9.150 1.588 1.00 95.69 96 LEU A C 1
ATOM 701 O O . LEU A 1 96 ? 1.557 -9.004 0.952 1.00 95.69 96 LEU A O 1
ATOM 705 N N . THR A 1 97 ? -0.607 -9.601 1.035 1.00 95.75 97 THR A N 1
ATOM 706 C CA . THR A 1 97 ? -0.777 -9.872 -0.398 1.00 95.75 97 THR A CA 1
ATOM 707 C C . THR A 1 97 ? -1.726 -8.854 -1.016 1.00 95.75 97 THR A C 1
ATOM 709 O O . THR A 1 97 ? -2.466 -8.168 -0.309 1.00 95.75 97 THR A O 1
ATOM 712 N N . GLY A 1 98 ? -1.687 -8.731 -2.338 1.00 94.06 98 GLY A N 1
ATOM 713 C CA . GLY A 1 98 ? -2.567 -7.842 -3.082 1.00 94.06 98 GLY A CA 1
ATOM 714 C C . GLY A 1 98 ? -1.906 -7.309 -4.339 1.00 94.06 98 GLY A C 1
ATOM 715 O O . GLY A 1 98 ? -0.786 -7.691 -4.691 1.00 94.06 98 GLY A O 1
ATOM 716 N N . GLN A 1 99 ? -2.613 -6.408 -5.003 1.00 95.56 99 GLN A N 1
ATOM 717 C CA . GLN A 1 99 ? -2.143 -5.742 -6.205 1.00 95.56 99 GLN A CA 1
ATOM 718 C C . GLN A 1 99 ? -2.398 -4.243 -6.086 1.00 95.56 99 GLN A C 1
ATOM 720 O O . GLN A 1 99 ? -3.427 -3.807 -5.566 1.00 95.56 99 GLN A O 1
ATOM 725 N N . LEU A 1 100 ? -1.462 -3.449 -6.581 1.00 94.94 100 LEU A N 1
ATOM 726 C CA . LEU A 1 100 ? -1.689 -2.036 -6.806 1.00 94.94 100 LEU A CA 1
ATOM 727 C C . LEU A 1 100 ? -2.710 -1.837 -7.930 1.00 94.94 100 LEU A C 1
ATOM 729 O O . LEU A 1 100 ? -2.680 -2.530 -8.946 1.00 94.94 100 LEU A O 1
ATOM 733 N N . THR A 1 101 ? -3.613 -0.876 -7.761 1.00 95.50 101 THR A N 1
ATOM 734 C CA . THR A 1 101 ? -4.584 -0.535 -8.810 1.00 95.50 101 THR A CA 1
ATOM 735 C C . THR A 1 101 ? -3.885 0.102 -10.012 1.00 95.50 101 THR A C 1
ATOM 737 O O . THR A 1 101 ? -2.865 0.782 -9.864 1.00 95.50 101 THR A O 1
ATOM 740 N N . GLU A 1 102 ? -4.458 -0.046 -11.212 1.00 92.00 102 GLU A N 1
ATOM 741 C CA . GLU A 1 102 ? -3.904 0.512 -12.462 1.00 92.00 102 GLU A CA 1
ATOM 742 C C . GLU A 1 102 ? -3.570 2.004 -12.357 1.00 92.00 102 GLU A C 1
ATOM 744 O O . GLU A 1 102 ? -2.579 2.486 -12.904 1.00 92.00 102 GLU A O 1
ATOM 749 N N . ARG A 1 103 ? -4.370 2.733 -11.576 1.00 93.62 103 ARG A N 1
ATOM 750 C CA . ARG A 1 103 ? -4.205 4.159 -11.306 1.00 93.62 103 ARG A CA 1
ATOM 751 C C . ARG A 1 103 ? -2.857 4.496 -10.666 1.00 93.62 103 ARG A C 1
ATOM 753 O O . ARG A 1 103 ? -2.310 5.566 -10.938 1.00 93.62 103 ARG A O 1
ATOM 760 N N . VAL A 1 104 ? -2.357 3.637 -9.778 1.00 92.81 104 VAL A N 1
ATOM 761 C CA . VAL A 1 104 ? -1.131 3.889 -9.004 1.00 92.81 104 VAL A CA 1
ATOM 762 C C . VAL A 1 104 ? 0.077 3.119 -9.533 1.00 92.81 104 VAL A C 1
ATOM 764 O O . VAL A 1 104 ? 1.195 3.432 -9.129 1.00 92.81 104 VAL A O 1
ATOM 767 N N . LEU A 1 105 ? -0.094 2.211 -10.503 1.00 89.81 105 LEU A N 1
ATOM 768 C CA . LEU A 1 105 ? 1.024 1.536 -11.182 1.00 89.81 105 LEU A CA 1
ATOM 769 C C . LEU A 1 105 ? 2.073 2.502 -11.762 1.00 89.81 105 LEU A C 1
ATOM 771 O O . LEU A 1 105 ? 3.262 2.256 -11.548 1.00 89.81 105 LEU A O 1
ATOM 775 N N . PRO A 1 106 ? 1.713 3.641 -12.394 1.00 89.62 106 PRO A N 1
ATOM 776 C CA . PRO A 1 106 ? 2.701 4.610 -12.880 1.00 89.62 106 PRO A CA 1
ATOM 777 C C . PRO A 1 106 ? 3.530 5.270 -11.766 1.00 89.62 106 PRO A C 1
ATOM 779 O O . PRO A 1 106 ? 4.532 5.931 -12.040 1.00 89.62 106 PRO A O 1
ATOM 782 N N . LEU A 1 107 ? 3.100 5.134 -10.506 1.00 87.31 107 LEU A N 1
ATOM 783 C CA . LEU A 1 107 ? 3.807 5.625 -9.327 1.00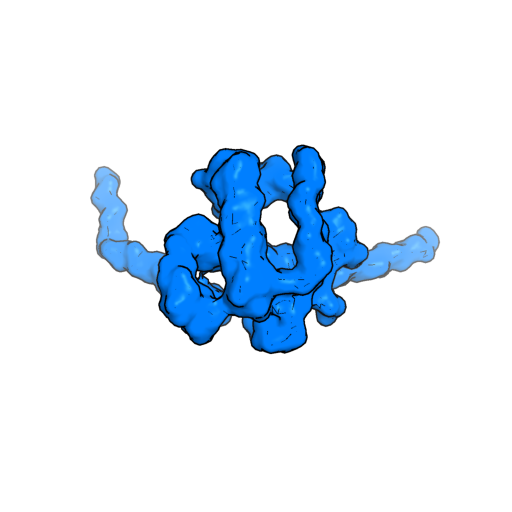 87.31 107 LEU A CA 1
ATOM 784 C C . LEU A 1 107 ? 4.756 4.579 -8.740 1.00 87.31 107 LEU A C 1
ATOM 786 O O . LEU A 1 107 ? 5.411 4.872 -7.747 1.00 87.31 107 LEU A O 1
ATOM 790 N N . THR A 1 108 ? 4.863 3.385 -9.318 1.00 85.31 108 THR A N 1
ATOM 791 C CA . THR A 1 108 ? 5.766 2.342 -8.821 1.00 85.31 108 THR A CA 1
ATOM 792 C C . THR A 1 108 ? 7.181 2.507 -9.355 1.00 85.31 108 THR A C 1
ATOM 794 O O . THR A 1 108 ? 7.431 3.129 -10.391 1.00 85.31 108 THR A O 1
ATOM 797 N N . ARG A 1 109 ? 8.132 1.932 -8.624 1.00 76.00 109 ARG A N 1
ATOM 798 C CA . ARG A 1 109 ? 9.444 1.563 -9.154 1.00 76.00 109 ARG A CA 1
ATOM 799 C C . ARG A 1 109 ? 9.463 0.037 -9.176 1.00 76.00 109 ARG A C 1
ATOM 801 O O . ARG A 1 109 ? 9.782 -0.534 -8.136 1.00 76.00 109 ARG A O 1
ATOM 808 N N . PRO A 1 110 ? 9.094 -0.611 -10.297 1.00 65.25 110 PRO A N 1
ATOM 809 C CA . PRO A 1 110 ? 8.982 -2.060 -10.333 1.00 65.25 110 PRO A CA 1
ATOM 810 C C . PRO A 1 110 ? 10.282 -2.708 -9.870 1.00 65.25 110 PRO A C 1
ATOM 812 O O . PRO A 1 110 ? 11.366 -2.344 -10.346 1.00 65.25 110 PRO A O 1
ATOM 815 N N . LEU A 1 111 ? 10.172 -3.667 -8.952 1.00 63.78 111 LEU A N 1
ATOM 816 C CA . LEU A 1 111 ? 11.286 -4.541 -8.624 1.00 63.78 111 LEU A CA 1
ATOM 817 C C . LEU A 1 111 ? 11.710 -5.219 -9.924 1.00 63.78 111 LEU A C 1
ATOM 819 O O . LEU A 1 111 ? 10.908 -5.894 -10.574 1.00 63.78 111 LEU A O 1
ATOM 823 N N . ARG A 1 112 ? 12.969 -5.027 -10.329 1.00 60.53 112 ARG A N 1
ATOM 824 C CA . ARG A 1 112 ? 13.527 -5.843 -11.405 1.00 60.53 112 ARG A CA 1
ATOM 825 C C . ARG A 1 112 ? 13.418 -7.287 -10.936 1.00 60.53 112 ARG A C 1
ATOM 827 O O . ARG A 1 112 ? 13.982 -7.626 -9.896 1.00 60.53 112 ARG A O 1
ATOM 834 N N . ALA A 1 113 ? 12.668 -8.108 -11.669 1.00 58.53 113 ALA A N 1
ATOM 835 C CA . ALA A 1 113 ? 12.718 -9.545 -11.473 1.00 58.53 113 ALA A CA 1
ATOM 836 C C . ALA A 1 113 ? 14.197 -9.935 -11.546 1.00 58.53 113 ALA A C 1
ATOM 838 O O . ALA A 1 113 ? 14.875 -9.567 -12.509 1.00 58.53 113 ALA A O 1
ATOM 839 N N . GLY A 1 114 ? 14.712 -10.560 -10.482 1.00 52.22 114 GLY A N 1
ATOM 840 C CA . GLY A 1 114 ? 16.070 -11.084 -10.485 1.00 52.22 114 GLY A CA 1
ATOM 841 C C . GLY A 1 114 ? 16.238 -11.906 -11.754 1.00 52.22 114 GLY A C 1
ATOM 842 O O . GLY A 1 114 ? 15.381 -12.738 -12.052 1.00 52.22 114 GLY A O 1
ATOM 843 N N . SER A 1 115 ? 17.262 -11.581 -12.541 1.00 44.25 115 SER A N 1
ATOM 844 C CA . SER A 1 115 ? 17.558 -12.264 -13.794 1.00 44.25 115 SER A CA 1
ATOM 845 C C . SER A 1 115 ? 17.482 -13.778 -13.573 1.00 44.25 115 SER A C 1
ATOM 847 O O . SER A 1 115 ? 18.025 -14.245 -12.567 1.00 44.25 115 SER A O 1
ATOM 849 N N . PRO A 1 116 ? 16.834 -14.559 -14.455 1.00 49.62 116 PRO A N 1
ATOM 850 C CA . PRO A 1 116 ? 16.969 -16.003 -14.385 1.00 49.62 116 PRO A CA 1
ATOM 851 C C . PRO A 1 116 ? 18.457 -16.318 -14.543 1.00 49.62 116 PRO A C 1
ATOM 853 O O . PRO A 1 116 ? 19.081 -15.921 -15.526 1.00 49.62 116 PRO A O 1
ATOM 856 N N . HIS A 1 117 ? 19.041 -16.950 -13.528 1.00 44.41 117 HIS A N 1
ATOM 857 C CA . HIS A 1 117 ? 20.388 -17.488 -13.619 1.00 44.41 117 HIS A CA 1
ATOM 858 C C . HIS A 1 117 ? 20.352 -18.552 -14.726 1.00 44.41 117 HIS A C 1
ATOM 860 O O . HIS A 1 117 ? 19.560 -19.489 -14.598 1.00 44.41 117 HIS A O 1
ATOM 866 N N . PRO A 1 118 ? 21.123 -18.432 -15.822 1.00 57.38 118 PRO A N 1
ATOM 867 C CA . PRO A 1 118 ? 21.269 -19.555 -16.727 1.00 57.38 118 PRO A CA 1
ATOM 868 C C . PRO A 1 118 ? 22.069 -20.618 -15.971 1.00 57.38 118 PRO A C 1
ATOM 870 O O . PRO A 1 118 ? 23.132 -20.322 -15.418 1.00 57.38 118 PRO A O 1
ATOM 873 N N . SER A 1 119 ? 21.502 -21.814 -15.861 1.00 56.25 119 SER A N 1
ATOM 874 C CA . SER A 1 119 ? 22.252 -23.021 -15.538 1.00 56.25 119 SER A CA 1
ATOM 875 C C . SER A 1 119 ? 22.866 -23.511 -16.848 1.00 56.25 119 SER A C 1
ATOM 877 O O . SER A 1 119 ? 22.121 -23.886 -17.753 1.00 56.25 119 SER A O 1
ATOM 879 N N . GLU A 1 120 ? 24.191 -23.428 -16.954 1.00 51.97 120 GLU A N 1
ATOM 880 C CA . GLU A 1 120 ? 24.994 -24.264 -17.860 1.00 51.97 120 GLU A CA 1
ATOM 881 C C . GLU A 1 120 ? 25.423 -25.536 -17.125 1.00 51.97 120 GLU A C 1
ATOM 883 O O . GLU A 1 120 ? 25.694 -25.440 -15.902 1.00 51.97 120 GLU A O 1
#

Foldseek 3Di:
DDPDDPPPPDDDPLLVCQLVPPLCVVLVPDPLLSQLSSVQLAQAALQQKGHQVQPFDFVVVVCVRRVDDPVVVVVSVVSCVVSQQWDPWDDDPTGTTTGGHPVCSVSHDHDDRDPPDDDD

Secondary structure (DSSP, 8-state):
----S-------HHHHHHHT-HHHHHTT--HHHHHHHHHHHHSB-TTSBBSGGG--EEHHHHHHHS---HHHHHHHHHHHHHTTSEEEEEE-SSEEEEEE-TTTGGG--PPPPPPPPP--

pLDDT: mean 84.76, std 15.0, range [39.53, 96.44]

Sequence (120 aa):
MTFGKKMRPKLSGWAQKVVSDKKLRKAKAIAGTRLLALTLATQTDASGCLGSGGRGIALNALAAWVPVGTGELQQLVDELAAADWLTRAALTDAHLTGQLTERVLPLTRPLRAGSPHPSE